Protein AF-A0A4P8S1I2-F1 (afdb_monomer_lite)

Sequence (60 aa):
MASTLKCCHNIDKIQILRTELIKSGMDYGLDHPTTIKISQTLDKLLNECLVGCNSAIRTN

pLDDT: mean 79.06, std 19.89, range [39.5, 97.12]

Secondary structure (DSSP, 8-state):
-----SSGGGHHHHHHHHHHHHHHHHHH-TTSHHHHHHHHHHHHHHHHHHHHHHTTS---

Structure (mmCIF, N/CA/C/O backbone):
data_AF-A0A4P8S1I2-F1
#
_entry.id   AF-A0A4P8S1I2-F1
#
loop_
_atom_site.group_PDB
_atom_site.id
_atom_site.type_symbol
_atom_site.label_atom_id
_atom_site.label_alt_id
_atom_site.label_comp_id
_atom_site.label_asym_id
_atom_site.label_entity_id
_atom_site.label_seq_id
_atom_site.pdbx_PDB_ins_code
_atom_site.Cartn_x
_atom_site.Cartn_y
_atom_site.Cartn_z
_atom_site.occupancy
_atom_site.B_iso_or_equiv
_atom_site.auth_seq_id
_atom_site.auth_comp_id
_atom_site.auth_asym_id
_atom_site.auth_atom_id
_atom_site.pdbx_PDB_model_num
ATOM 1 N N . MET A 1 1 ? 31.311 9.130 -10.288 1.00 39.75 1 MET A N 1
A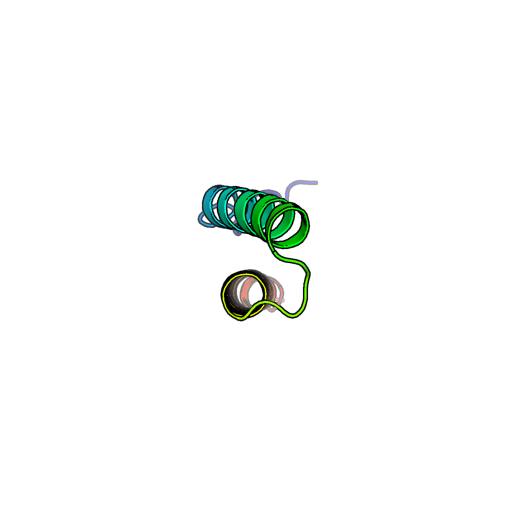TOM 2 C CA . MET A 1 1 ? 30.345 8.376 -9.458 1.00 39.75 1 MET A CA 1
ATOM 3 C C . MET A 1 1 ? 28.981 9.048 -9.541 1.00 39.75 1 MET A C 1
ATOM 5 O O . MET A 1 1 ? 28.589 9.752 -8.623 1.00 39.75 1 MET A O 1
ATOM 9 N N . ALA A 1 2 ? 28.286 8.899 -10.667 1.00 44.06 2 ALA A N 1
ATOM 10 C CA . ALA A 1 2 ? 27.000 9.552 -10.882 1.00 44.06 2 ALA A CA 1
ATOM 11 C C . ALA A 1 2 ? 26.067 8.592 -11.622 1.00 44.06 2 ALA A C 1
ATOM 13 O O . ALA A 1 2 ? 25.960 8.631 -12.841 1.00 44.06 2 ALA A O 1
ATOM 14 N N . SER A 1 3 ? 25.419 7.718 -10.858 1.00 44.94 3 SER A N 1
ATOM 15 C CA . SER A 1 3 ? 24.225 6.993 -11.303 1.00 44.94 3 SER A CA 1
ATOM 16 C C . SER A 1 3 ? 23.070 7.371 -10.382 1.00 44.94 3 SER A C 1
ATOM 18 O O . SER A 1 3 ? 22.394 6.525 -9.808 1.00 44.94 3 SER A O 1
ATOM 20 N N . THR A 1 4 ? 22.905 8.669 -10.145 1.00 52.44 4 THR A N 1
ATOM 21 C CA . THR A 1 4 ? 21.751 9.216 -9.443 1.00 52.44 4 THR A CA 1
ATOM 22 C C . THR A 1 4 ? 20.686 9.587 -10.468 1.00 52.44 4 THR A C 1
ATOM 24 O O . THR A 1 4 ? 20.987 10.139 -11.521 1.00 52.44 4 THR A O 1
ATOM 27 N N . LEU A 1 5 ? 19.427 9.328 -10.107 1.00 53.47 5 LEU A N 1
ATOM 28 C CA . LEU A 1 5 ? 18.230 9.928 -10.705 1.00 53.47 5 LEU A CA 1
ATOM 29 C C . LEU A 1 5 ? 17.767 9.385 -12.074 1.00 53.47 5 LEU A C 1
ATOM 31 O O . LEU A 1 5 ? 17.906 10.027 -13.111 1.00 53.47 5 LEU A O 1
ATOM 35 N N . LYS A 1 6 ? 17.040 8.257 -12.055 1.00 49.78 6 LYS A N 1
ATOM 36 C CA . LYS A 1 6 ? 15.974 8.008 -13.056 1.00 49.78 6 LYS A CA 1
ATOM 37 C C . LYS A 1 6 ? 14.681 7.358 -12.533 1.00 49.78 6 LYS A C 1
ATOM 39 O O . LYS A 1 6 ? 13.733 7.250 -13.297 1.00 49.78 6 LYS A O 1
ATOM 44 N N . CYS A 1 7 ? 14.580 7.025 -11.239 1.00 52.94 7 CYS A N 1
ATOM 45 C CA . CYS A 1 7 ? 13.342 6.500 -10.622 1.00 52.94 7 CYS A CA 1
ATOM 46 C C . CYS A 1 7 ? 12.492 7.568 -9.886 1.00 52.94 7 CYS A C 1
ATOM 48 O O . CYS A 1 7 ? 11.535 7.236 -9.193 1.00 52.94 7 CYS A O 1
ATOM 50 N N . CYS A 1 8 ? 12.823 8.858 -9.999 1.00 53.78 8 CYS A N 1
ATOM 51 C CA . CYS A 1 8 ? 12.302 9.897 -9.098 1.00 53.78 8 CYS A CA 1
ATOM 52 C C . CYS A 1 8 ? 10.877 10.393 -9.379 1.00 53.78 8 CYS A C 1
ATOM 54 O O . CYS A 1 8 ? 10.378 11.208 -8.616 1.00 53.78 8 CYS A O 1
ATOM 56 N N . HIS A 1 9 ? 10.196 9.906 -10.419 1.00 62.00 9 HIS A N 1
ATOM 57 C CA . HIS A 1 9 ? 8.870 10.428 -10.770 1.00 62.00 9 HIS A CA 1
ATOM 58 C C . HIS A 1 9 ? 7.755 9.985 -9.803 1.00 62.00 9 HIS A C 1
ATOM 60 O O . HIS A 1 9 ? 6.732 10.649 -9.698 1.00 62.00 9 HIS A O 1
ATOM 66 N N . ASN A 1 10 ? 7.950 8.883 -9.068 1.00 70.25 10 ASN A N 1
ATOM 67 C CA . ASN A 1 10 ? 6.919 8.306 -8.194 1.00 70.25 10 ASN A CA 1
ATOM 68 C C . ASN A 1 10 ? 7.264 8.373 -6.697 1.00 70.25 10 ASN A C 1
ATOM 70 O O . ASN A 1 10 ? 6.530 7.815 -5.883 1.00 70.25 10 ASN A O 1
ATOM 74 N N . ILE A 1 11 ? 8.363 9.035 -6.315 1.00 81.19 11 ILE A N 1
ATOM 75 C CA . ILE A 1 11 ? 8.817 9.068 -4.914 1.00 81.19 11 ILE A CA 1
ATOM 76 C C . ILE A 1 11 ? 7.816 9.816 -4.029 1.00 81.19 11 ILE A C 1
ATOM 78 O O . ILE A 1 11 ? 7.452 9.297 -2.976 1.00 81.19 11 ILE A O 1
ATOM 82 N N . ASP A 1 12 ? 7.309 10.968 -4.468 1.00 84.81 12 ASP A N 1
ATOM 83 C CA . ASP A 1 12 ? 6.282 11.718 -3.735 1.00 84.81 12 ASP A CA 1
ATOM 84 C C . ASP A 1 12 ? 5.027 10.874 -3.494 1.00 84.81 12 ASP A C 1
ATOM 86 O O . ASP A 1 12 ? 4.513 10.794 -2.379 1.00 84.81 12 ASP A O 1
ATOM 90 N N . LYS A 1 13 ? 4.576 10.146 -4.519 1.00 87.62 13 LYS A N 1
ATOM 91 C CA . LYS A 1 13 ? 3.402 9.272 -4.419 1.00 87.62 13 LYS A CA 1
ATOM 92 C C . LYS A 1 13 ? 3.628 8.104 -3.454 1.00 87.62 13 LYS A C 1
ATOM 94 O O . LYS A 1 13 ? 2.728 7.759 -2.691 1.00 87.62 13 LYS A O 1
ATOM 99 N N . ILE A 1 14 ? 4.832 7.531 -3.446 1.00 89.69 14 ILE A N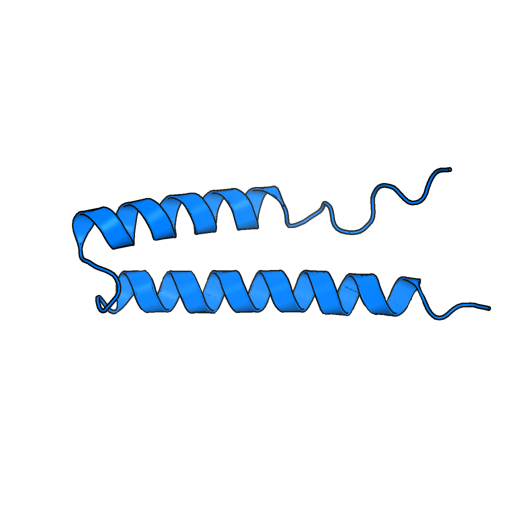 1
ATOM 100 C CA . ILE A 1 14 ? 5.246 6.497 -2.487 1.00 89.69 14 ILE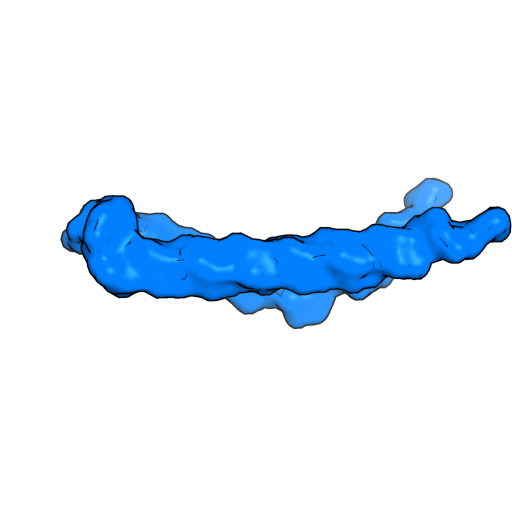 A CA 1
ATOM 101 C C . ILE A 1 14 ? 5.244 7.052 -1.057 1.00 89.69 14 ILE A C 1
ATOM 103 O O . ILE A 1 14 ? 4.765 6.380 -0.145 1.00 89.69 14 ILE A O 1
ATOM 107 N N . GLN A 1 15 ? 5.743 8.273 -0.843 1.00 91.50 15 GLN A N 1
ATOM 108 C CA . GLN A 1 15 ? 5.757 8.897 0.484 1.00 91.50 15 GLN A CA 1
ATOM 109 C C . GLN A 1 15 ? 4.348 9.198 1.004 1.00 91.50 15 GLN A C 1
ATOM 111 O O . GLN A 1 15 ? 4.063 8.929 2.175 1.00 91.50 15 GLN A O 1
ATOM 116 N N . ILE A 1 16 ? 3.459 9.694 0.140 1.00 93.50 16 ILE A N 1
ATOM 117 C CA . ILE A 1 16 ? 2.052 9.937 0.483 1.00 93.50 16 ILE A CA 1
ATOM 118 C C . ILE A 1 16 ? 1.386 8.624 0.905 1.00 93.50 16 ILE A C 1
ATOM 120 O O . ILE A 1 16 ? 0.908 8.519 2.032 1.00 93.50 16 ILE A O 1
ATOM 124 N N . LEU A 1 17 ? 1.453 7.591 0.060 1.00 93.94 17 LEU A N 1
ATOM 125 C CA . LEU A 1 17 ? 0.838 6.291 0.345 1.00 93.94 17 LEU A CA 1
ATOM 126 C C . LEU A 1 17 ? 1.424 5.619 1.588 1.00 93.94 17 LEU A C 1
ATOM 128 O O . LEU A 1 17 ? 0.700 4.993 2.358 1.00 93.94 17 LEU A O 1
ATOM 132 N N . ARG A 1 18 ? 2.729 5.774 1.831 1.00 95.00 18 ARG A N 1
ATOM 133 C CA . ARG A 1 18 ? 3.365 5.287 3.059 1.00 95.00 18 ARG A CA 1
ATOM 134 C C . ARG A 1 18 ? 2.811 5.996 4.296 1.00 95.00 18 ARG A C 1
ATOM 136 O O . ARG A 1 18 ? 2.596 5.351 5.317 1.00 95.00 18 ARG A O 1
ATOM 143 N N . THR A 1 19 ? 2.584 7.303 4.214 1.00 96.50 19 THR A N 1
ATOM 144 C CA . THR A 1 19 ? 2.024 8.085 5.325 1.00 96.50 19 THR A CA 1
ATOM 145 C C . THR A 1 19 ? 0.578 7.681 5.596 1.00 96.50 19 THR A C 1
ATOM 147 O O . THR A 1 19 ? 0.207 7.455 6.747 1.00 96.50 19 THR A O 1
ATOM 150 N N . GLU A 1 20 ? -0.221 7.510 4.541 1.00 95.56 20 GLU A N 1
ATOM 151 C CA . GLU A 1 20 ? -1.600 7.023 4.641 1.00 95.56 20 GLU A CA 1
ATOM 152 C C . GLU A 1 20 ? -1.676 5.602 5.205 1.00 95.56 20 GLU A C 1
ATOM 154 O O . GLU A 1 20 ? -2.552 5.320 6.019 1.00 95.56 20 GLU A O 1
ATOM 159 N N . LEU A 1 21 ? -0.739 4.723 4.840 1.00 95.81 21 LEU A N 1
ATOM 160 C CA . LEU A 1 21 ? -0.655 3.369 5.383 1.00 95.81 21 LEU A CA 1
ATOM 161 C C . LEU A 1 21 ? -0.384 3.378 6.883 1.00 95.81 21 LEU A C 1
ATOM 163 O O . LEU A 1 21 ? -1.058 2.670 7.625 1.00 95.81 21 LEU A O 1
ATOM 167 N N . ILE A 1 22 ? 0.590 4.179 7.327 1.00 96.06 22 ILE A N 1
ATOM 168 C CA . ILE A 1 22 ? 0.928 4.297 8.750 1.00 96.06 22 ILE A CA 1
ATOM 169 C C . ILE A 1 22 ? -0.282 4.828 9.512 1.00 96.06 22 ILE A C 1
ATOM 171 O O . ILE A 1 22 ? -0.686 4.231 10.505 1.00 96.06 22 ILE A O 1
ATOM 175 N N . LYS A 1 23 ? -0.906 5.897 9.007 1.00 97.12 23 LYS A N 1
ATOM 176 C CA . LYS A 1 23 ? -2.100 6.474 9.621 1.00 97.12 23 LYS A CA 1
ATOM 177 C C . LYS A 1 23 ? -3.245 5.459 9.695 1.00 97.12 23 LYS A C 1
ATOM 179 O O . LYS A 1 23 ? -3.788 5.237 10.766 1.00 97.12 23 LYS A O 1
ATOM 184 N N . SER A 1 24 ? -3.565 4.788 8.588 1.00 96.06 24 SER A N 1
ATOM 185 C CA . SER A 1 24 ? -4.631 3.778 8.537 1.00 96.06 24 SER A CA 1
ATOM 186 C C . SER A 1 24 ? -4.338 2.581 9.446 1.00 96.06 24 SER A C 1
ATOM 188 O O . SER A 1 24 ? -5.245 2.062 10.089 1.00 96.06 24 SER A O 1
ATOM 190 N N . GLY A 1 25 ? -3.076 2.156 9.537 1.00 96.81 25 GLY A N 1
ATOM 191 C CA . GLY A 1 25 ? -2.649 1.093 10.442 1.00 96.81 25 GLY A CA 1
ATOM 192 C C . GLY A 1 25 ? -2.767 1.482 11.916 1.00 96.81 25 GLY A C 1
ATOM 193 O O . GLY A 1 25 ? -3.107 0.631 12.732 1.00 96.81 25 GLY A O 1
ATOM 194 N N . MET A 1 26 ? -2.536 2.755 12.249 1.00 96.31 26 MET A N 1
ATOM 195 C CA . MET A 1 26 ? -2.737 3.286 13.600 1.00 96.31 26 MET A CA 1
ATOM 196 C C . MET A 1 26 ? -4.221 3.458 13.947 1.00 96.31 26 MET A C 1
ATOM 198 O O . MET A 1 26 ? -4.615 3.132 15.062 1.00 96.31 26 MET A O 1
ATOM 202 N N . ASP A 1 27 ? -5.033 3.939 13.003 1.00 96.69 27 ASP A N 1
ATOM 203 C CA . ASP A 1 27 ? -6.448 4.248 13.234 1.00 96.69 27 ASP A CA 1
ATOM 204 C C . ASP A 1 27 ? -7.332 2.987 13.230 1.00 96.69 27 ASP A C 1
ATOM 206 O O . ASP A 1 27 ? -8.242 2.861 14.049 1.00 96.69 27 ASP A O 1
ATOM 210 N N . TYR A 1 28 ? -7.076 2.045 12.314 1.00 95.06 28 TYR A N 1
ATOM 211 C CA . TYR A 1 28 ? -7.959 0.897 12.055 1.00 95.06 28 TYR A CA 1
ATOM 212 C C . TYR A 1 28 ? -7.295 -0.474 12.237 1.00 95.06 28 TYR A C 1
ATOM 214 O O . TYR A 1 28 ? -7.982 -1.495 12.200 1.00 95.06 28 TYR A O 1
ATOM 222 N N . GLY A 1 29 ? -5.973 -0.522 12.410 1.00 94.50 29 GLY A N 1
ATOM 223 C CA . GLY A 1 29 ? -5.201 -1.763 12.412 1.00 94.50 29 GLY A CA 1
ATOM 224 C C . GLY A 1 29 ? -4.748 -2.209 11.017 1.00 94.50 29 GLY A C 1
ATOM 225 O O . GLY A 1 29 ? -5.151 -1.667 9.980 1.00 94.50 29 GLY A O 1
ATOM 226 N N . LEU A 1 30 ? -3.862 -3.208 10.991 1.00 92.06 30 LEU A N 1
ATOM 227 C CA . LEU A 1 30 ? -3.238 -3.710 9.760 1.00 92.06 30 LEU A CA 1
ATOM 228 C C . LEU A 1 30 ? -4.170 -4.612 8.937 1.00 92.06 30 LEU A C 1
ATOM 230 O O . LEU A 1 30 ? -4.063 -4.628 7.713 1.00 92.06 30 LEU A O 1
ATOM 234 N N . ASP A 1 31 ? -5.111 -5.293 9.592 1.00 94.44 31 ASP A N 1
ATOM 235 C CA . ASP A 1 31 ? -6.082 -6.195 8.958 1.00 94.44 31 ASP A CA 1
ATOM 236 C C . ASP A 1 31 ? -7.300 -5.465 8.372 1.00 94.44 31 ASP A C 1
ATOM 238 O O . ASP A 1 31 ? -8.150 -6.067 7.712 1.00 94.44 31 ASP A O 1
ATOM 242 N N . HIS A 1 32 ? -7.412 -4.153 8.599 1.00 96.06 32 HIS A N 1
ATOM 243 C CA . HIS A 1 32 ? -8.518 -3.377 8.061 1.00 96.06 32 HIS A CA 1
ATOM 244 C C . HIS A 1 32 ? -8.427 -3.312 6.524 1.00 96.06 32 HIS A C 1
ATOM 246 O O . HIS A 1 32 ? -7.353 -3.019 5.984 1.00 96.06 32 HIS A O 1
ATOM 252 N N . PRO A 1 33 ? -9.537 -3.504 5.782 1.00 95.94 33 PRO A N 1
ATOM 253 C CA . PRO A 1 33 ? -9.522 -3.548 4.316 1.00 95.94 33 PRO A CA 1
ATOM 254 C C . PRO A 1 33 ? -8.932 -2.286 3.674 1.00 95.94 33 PRO A C 1
ATOM 256 O O . PRO A 1 33 ? -8.335 -2.362 2.599 1.00 95.94 33 PRO A O 1
ATOM 259 N N . THR A 1 34 ? -9.060 -1.130 4.329 1.00 94.06 34 THR A N 1
ATOM 260 C CA . THR A 1 34 ? -8.423 0.120 3.888 1.00 94.06 34 THR A CA 1
ATOM 261 C C . THR A 1 34 ? -6.900 0.037 3.968 1.00 94.06 34 THR A C 1
ATOM 263 O O . THR A 1 34 ? -6.231 0.325 2.979 1.00 94.06 34 THR A O 1
ATOM 266 N N . THR A 1 35 ? -6.347 -0.417 5.096 1.00 95.25 35 THR A N 1
ATOM 267 C CA . THR A 1 35 ? -4.896 -0.554 5.290 1.00 95.25 35 THR A CA 1
ATOM 268 C C . THR A 1 35 ? -4.307 -1.571 4.311 1.00 95.25 35 THR A C 1
ATOM 270 O O . THR A 1 35 ? -3.271 -1.308 3.701 1.00 95.25 35 THR A O 1
ATOM 273 N N . ILE A 1 36 ? -5.018 -2.680 4.073 1.00 96.94 36 ILE A N 1
ATOM 274 C CA . ILE A 1 36 ? -4.639 -3.706 3.089 1.00 96.94 36 ILE A CA 1
ATOM 275 C C . ILE A 1 36 ? -4.641 -3.142 1.659 1.00 96.94 36 ILE A C 1
ATOM 277 O O . ILE A 1 36 ? -3.708 -3.374 0.895 1.00 96.94 36 ILE A O 1
ATOM 281 N N . LYS A 1 37 ? -5.661 -2.367 1.269 1.00 96.69 37 LYS A N 1
ATOM 282 C CA . LYS A 1 37 ? -5.691 -1.744 -0.066 1.00 96.69 37 LYS A CA 1
ATOM 283 C C . LYS A 1 37 ? -4.541 -0.762 -0.269 1.00 96.69 37 LYS A C 1
ATOM 285 O O . LYS A 1 37 ? -3.940 -0.740 -1.346 1.00 96.69 37 LYS A O 1
ATOM 290 N N . ILE A 1 38 ? -4.233 0.045 0.746 1.00 95.88 38 ILE A N 1
ATOM 291 C CA . ILE A 1 38 ? -3.119 0.995 0.681 1.00 95.88 38 ILE A CA 1
ATOM 292 C C . ILE A 1 38 ? -1.791 0.231 0.580 1.00 95.88 38 ILE A C 1
ATOM 294 O O . ILE A 1 38 ? -0.964 0.580 -0.262 1.00 95.88 38 ILE A O 1
ATOM 298 N N . SER A 1 39 ? -1.603 -0.846 1.353 1.00 94.81 39 SER A N 1
ATOM 299 C CA . SER A 1 39 ? -0.369 -1.646 1.322 1.00 94.81 39 SER A CA 1
ATOM 300 C C . SER A 1 39 ? -0.137 -2.315 -0.030 1.00 94.81 39 SER A C 1
ATOM 302 O O . SER A 1 39 ? 0.957 -2.210 -0.577 1.00 94.81 39 SER A O 1
ATOM 304 N N . GLN A 1 40 ? -1.177 -2.901 -0.629 1.00 96.25 40 GLN A N 1
ATOM 305 C CA . GLN A 1 40 ? -1.108 -3.496 -1.968 1.00 96.25 40 GLN A CA 1
ATOM 306 C C . GLN A 1 40 ? -0.807 -2.453 -3.051 1.00 96.25 40 GLN A C 1
ATOM 308 O O . GLN A 1 40 ? -0.051 -2.712 -3.986 1.00 96.25 40 GLN A O 1
ATOM 313 N N . THR A 1 41 ? -1.383 -1.255 -2.925 1.00 94.44 41 THR A N 1
ATOM 314 C CA . THR A 1 41 ? -1.145 -0.157 -3.874 1.00 94.44 41 THR A CA 1
ATOM 315 C C . THR A 1 41 ? 0.294 0.348 -3.784 1.00 94.44 41 THR A C 1
ATOM 317 O O . THR A 1 41 ? 0.929 0.601 -4.810 1.00 94.44 41 THR A O 1
ATOM 320 N N . LEU A 1 42 ? 0.820 0.468 -2.563 1.00 93.31 42 LEU A N 1
ATOM 321 C CA . LEU A 1 42 ? 2.203 0.857 -2.313 1.00 93.31 42 LEU A CA 1
ATOM 322 C C . LEU A 1 42 ? 3.186 -0.191 -2.851 1.00 93.31 42 LEU A C 1
ATOM 324 O O . LEU A 1 42 ? 4.128 0.172 -3.550 1.00 93.31 42 LEU A O 1
ATOM 328 N N . ASP A 1 43 ? 2.941 -1.474 -2.579 1.00 93.06 43 ASP A N 1
ATOM 329 C CA . ASP A 1 43 ? 3.764 -2.586 -3.069 1.00 93.06 43 ASP A CA 1
ATOM 330 C C . ASP A 1 43 ? 3.827 -2.618 -4.602 1.00 93.06 43 ASP A C 1
ATOM 332 O O . ASP A 1 43 ? 4.909 -2.675 -5.188 1.00 93.06 43 ASP A O 1
ATOM 336 N N . LYS A 1 44 ? 2.678 -2.458 -5.271 1.00 91.00 44 LYS A N 1
ATOM 337 C CA . LYS A 1 44 ? 2.618 -2.384 -6.735 1.00 91.00 44 LYS A CA 1
ATOM 338 C C . LYS A 1 44 ? 3.484 -1.250 -7.288 1.00 91.00 44 LYS A C 1
ATOM 340 O O . LYS A 1 44 ? 4.257 -1.478 -8.214 1.00 91.00 44 LYS A O 1
ATOM 345 N N . LEU A 1 45 ? 3.390 -0.048 -6.715 1.00 87.44 45 LEU A N 1
ATOM 346 C CA . LEU A 1 45 ? 4.190 1.102 -7.153 1.00 87.44 45 LEU A CA 1
ATOM 347 C C . LEU A 1 45 ? 5.688 0.905 -6.908 1.00 87.44 45 LEU A C 1
ATOM 349 O O . LEU A 1 45 ? 6.506 1.305 -7.735 1.00 87.44 45 LEU A O 1
ATOM 353 N N . LEU A 1 46 ? 6.057 0.285 -5.785 1.00 87.19 46 LEU A N 1
ATOM 354 C CA . LEU A 1 46 ? 7.449 -0.050 -5.495 1.00 87.19 46 LEU A CA 1
ATOM 355 C C . LEU A 1 46 ? 7.992 -1.051 -6.515 1.00 87.19 46 LEU A C 1
ATOM 357 O O . LEU A 1 46 ? 9.081 -0.836 -7.044 1.00 87.19 46 LEU A O 1
ATOM 361 N N . ASN A 1 47 ? 7.214 -2.083 -6.844 1.00 86.38 47 ASN A N 1
ATOM 362 C CA . ASN A 1 47 ? 7.570 -3.075 -7.854 1.00 86.38 47 ASN A CA 1
ATOM 363 C C . ASN A 1 47 ? 7.681 -2.462 -9.255 1.00 86.38 47 ASN A C 1
ATOM 365 O O . ASN A 1 47 ? 8.653 -2.729 -9.955 1.00 86.38 47 ASN A O 1
ATOM 369 N N . GLU A 1 48 ? 6.754 -1.591 -9.658 1.00 84.00 48 GLU A N 1
ATOM 370 C CA . GLU A 1 48 ? 6.827 -0.869 -10.937 1.00 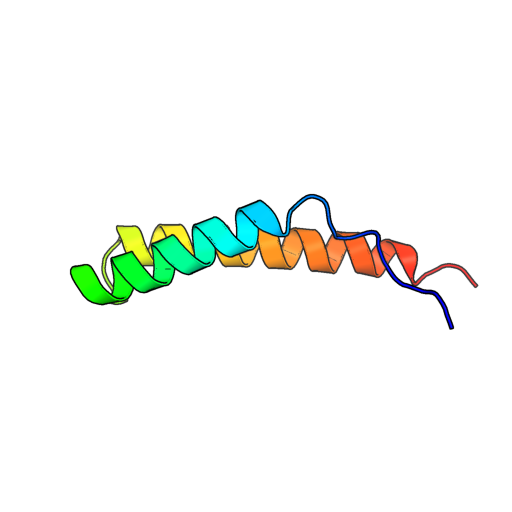84.00 48 GLU A CA 1
ATOM 371 C C . GLU A 1 48 ? 8.085 0.010 -11.026 1.00 84.00 48 GLU A C 1
ATOM 373 O O . GLU A 1 48 ? 8.773 0.009 -12.049 1.00 84.00 48 GLU A O 1
ATOM 378 N N . CYS A 1 49 ? 8.44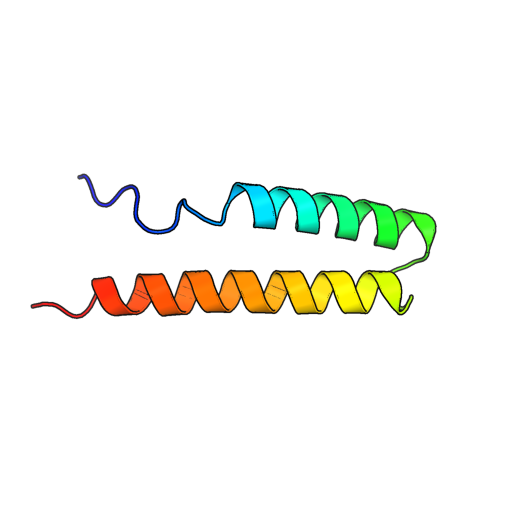3 0.704 -9.941 1.00 80.25 49 CYS A N 1
ATOM 379 C CA . CYS A 1 49 ? 9.689 1.467 -9.860 1.00 80.25 49 CYS A CA 1
ATOM 380 C C . CYS A 1 49 ? 10.929 0.564 -9.954 1.00 80.25 49 CYS A C 1
ATOM 382 O O . CYS A 1 49 ? 11.856 0.869 -10.704 1.00 80.25 49 CYS A O 1
ATOM 384 N N . LEU A 1 50 ? 10.955 -0.557 -9.230 1.00 75.56 50 LEU A N 1
ATOM 385 C CA . LEU A 1 50 ? 12.078 -1.501 -9.231 1.00 75.56 50 LEU A CA 1
ATOM 386 C C . LEU A 1 50 ? 12.276 -2.164 -10.600 1.00 75.56 50 LEU A C 1
ATOM 388 O O . LEU A 1 50 ? 13.399 -2.224 -11.105 1.00 75.56 50 LEU A O 1
ATOM 392 N N . VAL A 1 51 ? 11.189 -2.614 -11.229 1.00 71.12 51 VAL A N 1
ATOM 393 C CA . VAL A 1 51 ? 11.208 -3.215 -12.569 1.00 71.12 51 VAL A CA 1
ATOM 394 C C . VAL A 1 51 ? 11.639 -2.183 -13.612 1.00 71.12 51 VAL A C 1
ATOM 396 O O . VAL A 1 51 ? 12.521 -2.478 -14.417 1.00 71.12 51 VAL A O 1
ATOM 399 N N . GLY A 1 52 ? 11.10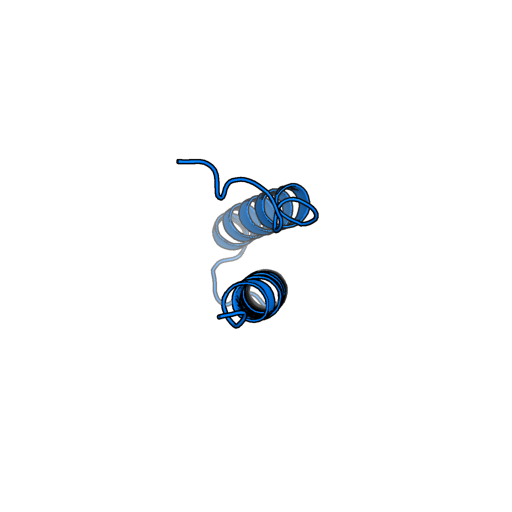2 -0.959 -13.554 1.00 61.16 52 GLY A N 1
ATOM 400 C CA . GLY A 1 52 ? 11.489 0.129 -14.455 1.00 61.16 52 GLY A CA 1
ATOM 401 C C . GLY A 1 52 ? 12.970 0.507 -14.344 1.00 61.16 52 GLY A C 1
ATOM 402 O O . GLY A 1 52 ? 13.630 0.741 -15.361 1.00 61.16 52 GLY A O 1
ATOM 403 N N . CYS A 1 53 ? 13.525 0.495 -13.129 1.00 56.75 53 CYS A N 1
ATOM 404 C CA . CYS A 1 53 ? 14.941 0.775 -12.899 1.00 56.75 53 CYS A CA 1
ATOM 405 C C . CYS A 1 53 ? 15.873 -0.382 -13.333 1.00 56.75 53 CYS A C 1
ATOM 407 O O . CYS A 1 53 ? 16.959 -0.111 -13.846 1.00 56.75 53 CYS A O 1
ATOM 409 N N . ASN A 1 54 ? 15.458 -1.653 -13.238 1.00 51.56 54 ASN A N 1
ATOM 410 C CA . ASN A 1 54 ? 16.277 -2.800 -13.671 1.00 51.56 54 ASN A CA 1
ATOM 411 C C . ASN A 1 54 ? 16.495 -2.872 -15.195 1.00 51.56 54 ASN A C 1
ATOM 413 O O . ASN A 1 54 ? 17.541 -3.343 -15.649 1.00 51.56 54 ASN A O 1
ATOM 417 N N . SER A 1 55 ? 15.564 -2.359 -16.004 1.00 51.34 55 SER A N 1
ATOM 418 C CA . SER A 1 55 ? 15.736 -2.260 -17.464 1.00 51.34 55 SER A CA 1
ATOM 419 C C . SER A 1 55 ? 16.868 -1.318 -17.895 1.00 51.34 55 SER A C 1
ATOM 421 O O . SER A 1 55 ? 17.402 -1.487 -18.987 1.00 51.34 55 SER A O 1
ATOM 423 N N . ALA A 1 56 ? 17.275 -0.362 -17.053 1.00 49.22 56 ALA A N 1
ATOM 424 C CA . ALA A 1 56 ? 18.365 0.570 -17.358 1.00 49.22 56 ALA A CA 1
ATOM 425 C C . ALA A 1 56 ? 19.766 0.016 -17.025 1.00 49.22 56 ALA A C 1
ATOM 427 O O . ALA A 1 56 ? 20.763 0.621 -17.410 1.00 49.22 56 ALA A O 1
ATOM 428 N N . ILE A 1 57 ? 19.856 -1.125 -16.329 1.00 52.09 57 ILE A N 1
ATOM 429 C CA . ILE A 1 57 ? 21.132 -1.723 -15.891 1.00 52.09 57 ILE A CA 1
ATOM 430 C C . ILE A 1 57 ? 21.633 -2.786 -16.897 1.00 52.09 57 ILE A C 1
ATOM 432 O O . ILE A 1 57 ? 22.779 -3.217 -16.832 1.00 52.09 57 ILE A O 1
ATOM 436 N N . ARG A 1 58 ? 20.818 -3.177 -17.894 1.00 46.75 58 ARG A N 1
ATOM 437 C CA . ARG A 1 58 ? 21.186 -4.149 -18.948 1.00 46.75 58 ARG A CA 1
ATOM 438 C C . ARG A 1 58 ? 21.626 -3.486 -20.261 1.00 46.75 58 ARG A C 1
ATOM 440 O O . ARG A 1 58 ? 21.125 -3.841 -21.324 1.00 46.75 58 ARG A O 1
ATOM 447 N N . THR A 1 59 ? 22.595 -2.578 -20.209 1.00 46.22 59 THR A N 1
ATOM 448 C CA . THR A 1 59 ? 23.387 -2.238 -21.404 1.00 46.22 59 THR A CA 1
ATOM 449 C C . THR A 1 59 ? 24.863 -2.242 -21.030 1.00 46.22 59 THR A C 1
ATOM 451 O O . THR A 1 59 ? 25.303 -1.353 -20.311 1.00 46.22 59 THR A O 1
ATOM 454 N N . ASN A 1 60 ? 25.506 -3.339 -21.453 1.00 39.50 60 ASN A N 1
ATOM 455 C CA . ASN A 1 60 ? 26.918 -3.562 -21.803 1.00 39.50 60 ASN A CA 1
ATOM 456 C C . ASN A 1 60 ? 27.911 -2.446 -21.449 1.00 39.50 60 ASN A C 1
ATOM 458 O O . ASN A 1 60 ? 27.780 -1.350 -22.041 1.00 39.50 60 ASN A O 1
#

Radius of gyration: 14.72 Å; chains: 1; bounding box: 40×18×35 Å

Foldseek 3Di:
DDPDDDLPPCVVVLVVLVVVLVVCCVPPNCPPPSNVVSVVVSVVSVVVSVVVVVVVVPDD